Protein AF-X0WQE2-F1 (afdb_monomer_lite)

Structure (mmCIF, N/CA/C/O backbone):
data_AF-X0WQE2-F1
#
_entry.id   AF-X0WQE2-F1
#
loop_
_atom_site.group_PDB
_atom_site.id
_atom_site.type_symbol
_atom_site.label_atom_id
_atom_site.label_alt_id
_atom_site.label_comp_id
_atom_site.label_asym_id
_atom_site.label_entity_id
_atom_site.label_seq_id
_atom_site.pdbx_PDB_ins_code
_atom_site.Cartn_x
_atom_site.Cartn_y
_atom_site.Cartn_z
_atom_site.occupancy
_atom_site.B_iso_or_equiv
_atom_site.auth_seq_id
_atom_site.auth_comp_id
_atom_site.auth_asym_id
_atom_site.auth_atom_id
_atom_site.pdbx_PDB_model_num
ATOM 1 N N . LEU A 1 1 ? -7.653 7.668 -6.949 1.00 71.44 1 LEU A N 1
ATOM 2 C CA . LEU A 1 1 ? -8.038 8.058 -5.563 1.00 71.44 1 LEU A CA 1
ATOM 3 C C . LEU A 1 1 ? -9.461 7.613 -5.269 1.00 71.44 1 LEU A C 1
ATOM 5 O O . LEU A 1 1 ? -9.682 7.044 -4.210 1.00 71.44 1 LEU A O 1
ATOM 9 N N . GLU A 1 2 ? -10.382 7.844 -6.204 1.00 85.44 2 GLU A N 1
ATOM 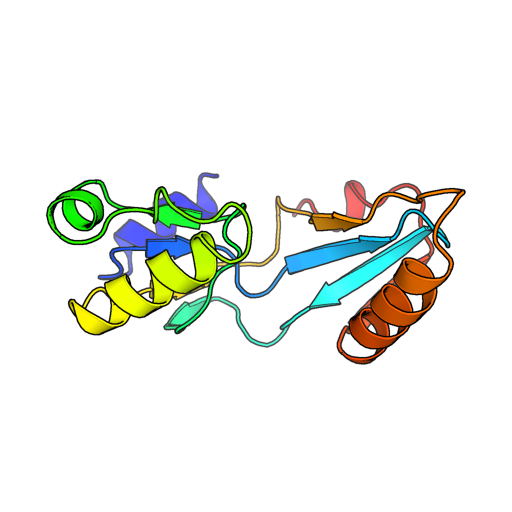10 C CA . GLU A 1 2 ? -11.771 7.378 -6.143 1.00 85.44 2 GLU A CA 1
ATOM 11 C C . GLU A 1 2 ? -11.877 5.882 -5.808 1.00 85.44 2 GLU A C 1
ATOM 13 O O . GLU A 1 2 ? -12.539 5.537 -4.839 1.00 85.44 2 GLU A O 1
ATOM 18 N N . ASP A 1 3 ? -11.086 5.022 -6.460 1.00 83.12 3 ASP A N 1
ATOM 19 C CA . ASP A 1 3 ? -11.065 3.569 -6.198 1.00 83.12 3 ASP A CA 1
ATOM 20 C C . ASP A 1 3 ? -10.821 3.212 -4.718 1.00 83.12 3 ASP A C 1
ATOM 22 O O . ASP A 1 3 ? -11.515 2.383 -4.130 1.00 83.12 3 ASP A O 1
ATOM 26 N N . LEU A 1 4 ? -9.855 3.884 -4.077 1.00 87.31 4 LEU A N 1
ATOM 27 C CA . LEU A 1 4 ? -9.536 3.670 -2.660 1.00 87.31 4 LEU A CA 1
ATOM 28 C C . LEU A 1 4 ? -10.621 4.227 -1.731 1.00 87.31 4 LEU A C 1
ATOM 30 O O . LEU A 1 4 ? -10.822 3.696 -0.642 1.00 87.31 4 LEU A O 1
ATOM 34 N N . MET A 1 5 ? -11.305 5.299 -2.133 1.00 91.56 5 MET A N 1
ATOM 35 C CA . MET A 1 5 ? -12.399 5.871 -1.349 1.00 91.56 5 MET A CA 1
ATOM 36 C C . MET A 1 5 ? -13.654 5.000 -1.427 1.00 91.56 5 MET A C 1
ATOM 38 O O . MET A 1 5 ? -14.265 4.737 -0.392 1.00 91.56 5 MET A O 1
ATOM 42 N N . ASN A 1 6 ? -13.970 4.477 -2.614 1.00 92.25 6 ASN A N 1
ATOM 43 C CA . ASN A 1 6 ? -15.109 3.589 -2.848 1.00 92.25 6 ASN A CA 1
ATOM 44 C C . ASN A 1 6 ? -15.005 2.303 -2.017 1.00 92.25 6 ASN A C 1
ATOM 46 O O . ASN A 1 6 ? -16.013 1.766 -1.568 1.00 92.25 6 ASN A O 1
ATOM 50 N N . ALA A 1 7 ? -13.787 1.845 -1.707 1.00 93.38 7 ALA A N 1
ATOM 51 C CA . ALA A 1 7 ? -13.577 0.712 -0.809 1.00 93.38 7 ALA A CA 1
ATOM 52 C C . ALA A 1 7 ? -14.181 0.885 0.587 1.00 93.38 7 ALA A C 1
ATOM 54 O O . ALA A 1 7 ? -14.516 -0.105 1.237 1.00 93.38 7 ALA A O 1
ATOM 55 N N . PHE A 1 8 ? -14.364 2.116 1.064 1.00 95.00 8 PHE A N 1
ATOM 56 C CA . PHE A 1 8 ? -15.047 2.350 2.333 1.00 95.00 8 PHE A CA 1
ATOM 57 C C . PHE A 1 8 ? -16.568 2.197 2.256 1.00 95.00 8 PHE A C 1
ATOM 59 O O . PHE A 1 8 ? -17.194 2.112 3.312 1.00 95.00 8 PHE A O 1
ATOM 66 N N . GLU A 1 9 ? -17.156 2.173 1.059 1.00 94.56 9 GLU A N 1
ATOM 67 C CA . GLU A 1 9 ? -18.600 2.012 0.866 1.00 94.56 9 GLU A CA 1
ATOM 68 C C . GLU A 1 9 ? -19.028 0.546 0.966 1.00 94.56 9 GLU A C 1
ATOM 70 O O . GLU A 1 9 ? -20.108 0.250 1.472 1.00 94.56 9 GLU A O 1
ATOM 75 N N . TYR A 1 10 ? -18.165 -0.377 0.533 1.00 93.62 10 TYR A N 1
ATOM 76 C CA . TYR A 1 10 ? -18.456 -1.814 0.517 1.00 93.62 10 TYR A CA 1
ATOM 77 C C . TYR A 1 10 ? -17.649 -2.632 1.539 1.00 93.62 10 TYR A C 1
ATOM 79 O O . TYR A 1 10 ? -17.818 -3.849 1.615 1.00 93.62 10 TYR A O 1
ATOM 87 N N . THR A 1 11 ? -16.792 -1.997 2.350 1.00 95.94 11 THR A N 1
ATOM 88 C CA . THR A 1 11 ? -16.057 -2.661 3.441 1.00 95.94 11 THR A CA 1
ATOM 89 C C . THR A 1 11 ? -16.240 -1.945 4.774 1.00 95.94 11 THR A C 1
ATOM 91 O O . THR A 1 11 ? -16.431 -0.731 4.854 1.00 95.94 11 THR A O 1
ATOM 94 N N . ASP A 1 12 ? -16.094 -2.691 5.865 1.00 95.62 12 ASP A N 1
ATOM 95 C CA . ASP A 1 12 ? -16.042 -2.138 7.221 1.00 95.62 12 ASP A CA 1
ATOM 96 C C . ASP A 1 12 ? -14.619 -1.730 7.655 1.00 95.62 12 ASP A C 1
ATOM 98 O O . ASP A 1 12 ? -14.382 -1.417 8.828 1.00 95.62 12 ASP A O 1
ATOM 102 N N . ALA A 1 13 ? -13.667 -1.686 6.715 1.00 97.31 13 ALA A N 1
ATOM 103 C CA . ALA A 1 13 ? -12.285 -1.333 6.993 1.00 97.31 13 ALA A CA 1
ATOM 104 C C . ALA A 1 13 ? -12.156 0.108 7.511 1.00 97.31 13 ALA A C 1
ATOM 106 O O . ALA A 1 13 ? -12.888 1.034 7.130 1.00 97.31 13 ALA A O 1
ATOM 107 N N . ALA A 1 14 ? -11.208 0.306 8.423 1.00 97.38 14 ALA A N 1
ATOM 108 C CA . ALA A 1 14 ? -10.831 1.629 8.908 1.00 97.38 14 ALA A CA 1
ATOM 109 C C . ALA A 1 14 ? -9.606 2.188 8.175 1.00 97.38 14 ALA A C 1
ATOM 111 O O . ALA A 1 14 ? -9.380 3.397 8.202 1.00 97.38 14 ALA A O 1
ATOM 112 N N . ILE A 1 15 ? -8.861 1.312 7.503 1.00 97.75 15 ILE A N 1
ATOM 113 C CA . ILE A 1 15 ? -7.687 1.623 6.696 1.00 97.75 15 ILE A CA 1
ATOM 114 C C . ILE A 1 15 ? -7.880 0.927 5.350 1.00 97.75 15 ILE A C 1
ATOM 116 O O . ILE A 1 15 ? -8.116 -0.276 5.303 1.00 97.75 15 ILE A O 1
ATOM 120 N N . VAL A 1 16 ? -7.786 1.669 4.256 1.00 97.38 16 VAL A N 1
ATOM 121 C CA . VAL A 1 16 ? -7.788 1.103 2.902 1.00 97.38 16 VAL A CA 1
ATOM 122 C C . VAL A 1 16 ? -6.492 1.520 2.241 1.00 97.38 16 VAL A C 1
ATOM 124 O O . VAL A 1 16 ? -6.096 2.675 2.340 1.00 97.38 16 VAL A O 1
ATOM 127 N N . GLY A 1 17 ? -5.829 0.615 1.540 1.00 96.06 17 GLY A N 1
ATOM 128 C CA . GLY A 1 17 ? -4.646 0.973 0.774 1.00 96.06 17 GLY A CA 1
ATOM 129 C C . GLY A 1 17 ? -4.348 -0.012 -0.334 1.00 96.06 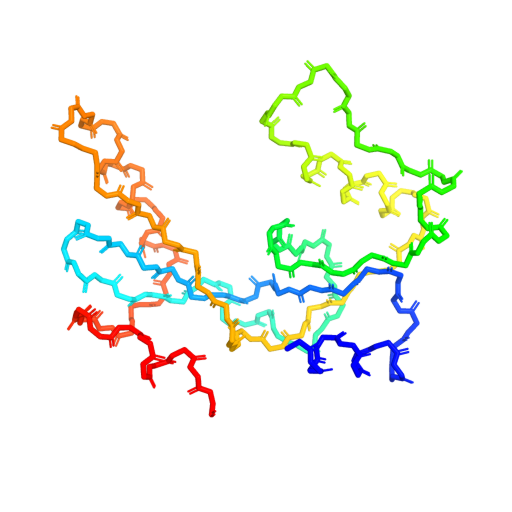17 GLY A C 1
AT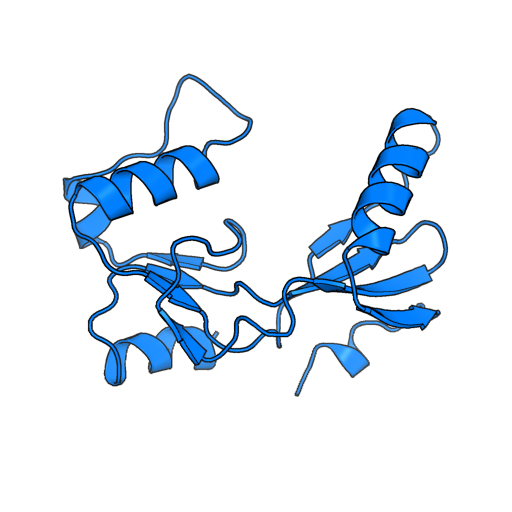OM 130 O O . GLY A 1 17 ? -5.164 -0.868 -0.667 1.00 96.06 17 GLY A O 1
ATOM 131 N N . LYS A 1 18 ? -3.156 0.116 -0.904 1.00 94.81 18 LYS A N 1
ATOM 132 C CA . LYS A 1 18 ? -2.655 -0.795 -1.934 1.00 94.81 18 LYS A CA 1
ATOM 133 C C . LYS A 1 18 ? -1.670 -1.769 -1.300 1.00 94.81 18 LYS A C 1
ATOM 135 O O . LYS A 1 18 ? -0.690 -1.342 -0.689 1.00 94.81 18 LYS A O 1
ATOM 140 N N . CYS A 1 19 ? -1.953 -3.069 -1.389 1.00 94.56 19 CYS A N 1
ATOM 141 C CA . CYS A 1 19 ? -1.017 -4.121 -0.980 1.00 94.56 19 CYS A CA 1
ATOM 142 C C . CYS A 1 19 ? -0.231 -4.596 -2.202 1.00 94.56 19 CYS A C 1
ATOM 144 O O . CYS A 1 19 ? 0.994 -4.445 -2.238 1.00 94.56 19 CYS A O 1
ATOM 146 N N . ALA A 1 20 ? -0.942 -5.042 -3.240 1.00 94.31 20 ALA A N 1
ATOM 147 C CA . ALA A 1 20 ? -0.390 -5.135 -4.581 1.00 94.31 20 ALA A CA 1
ATOM 148 C C . ALA A 1 20 ? -0.011 -3.740 -5.100 1.00 94.31 20 ALA A C 1
ATOM 150 O O . ALA A 1 20 ? -0.776 -2.787 -4.954 1.00 94.31 20 ALA A O 1
ATOM 151 N N . HIS A 1 21 ? 1.177 -3.592 -5.682 1.00 94.19 21 HIS A N 1
ATOM 152 C CA . HIS A 1 21 ? 1.627 -2.306 -6.223 1.00 94.19 21 HIS A CA 1
ATOM 153 C C . HIS A 1 21 ? 2.722 -2.475 -7.270 1.00 94.19 21 HIS A C 1
ATOM 155 O O . HIS A 1 21 ? 3.492 -3.442 -7.245 1.00 94.19 21 HIS A O 1
ATOM 161 N N . TYR A 1 22 ? 2.818 -1.482 -8.150 1.00 94.12 22 TYR A N 1
ATOM 162 C CA . TYR A 1 22 ? 3.924 -1.361 -9.085 1.00 94.12 22 TYR A CA 1
ATOM 163 C C . TYR A 1 22 ? 5.187 -0.842 -8.392 1.00 94.12 22 TYR A C 1
ATOM 165 O O . TYR A 1 22 ? 5.151 0.076 -7.567 1.00 94.12 22 TYR A O 1
ATOM 173 N N . LEU A 1 23 ? 6.320 -1.424 -8.766 1.00 92.88 23 LEU A N 1
ATOM 174 C CA . LEU A 1 23 ? 7.664 -0.980 -8.432 1.00 92.88 23 LEU A CA 1
ATOM 175 C C . LEU A 1 23 ? 8.372 -0.609 -9.727 1.00 92.88 23 LEU A C 1
ATOM 177 O O . LEU A 1 23 ? 8.451 -1.431 -10.639 1.00 92.88 23 LEU A O 1
ATOM 181 N N . TYR A 1 24 ? 8.898 0.610 -9.786 1.00 92.94 24 TYR A N 1
ATOM 182 C CA . TYR A 1 24 ? 9.724 1.052 -10.899 1.00 92.94 24 TYR A CA 1
ATOM 183 C C . TYR A 1 24 ? 11.167 1.218 -10.439 1.00 92.94 24 TYR A C 1
ATOM 185 O O . TYR A 1 24 ? 11.437 2.016 -9.543 1.00 92.94 24 TYR A O 1
ATOM 193 N N . PHE A 1 25 ? 12.083 0.465 -11.037 1.00 90.06 25 PHE A N 1
ATOM 194 C CA . PHE A 1 25 ? 13.514 0.562 -10.785 1.00 90.06 25 PHE A CA 1
ATOM 195 C C . PHE A 1 25 ? 14.147 1.406 -11.886 1.00 90.06 25 PHE A C 1
ATOM 197 O O . PHE A 1 25 ? 14.283 0.946 -13.018 1.00 90.06 25 PHE A O 1
ATOM 204 N N . GLU A 1 26 ? 14.556 2.634 -11.553 1.00 87.62 26 GLU A N 1
ATOM 205 C CA . GLU A 1 26 ? 15.250 3.514 -12.507 1.00 87.62 26 GLU A CA 1
ATOM 206 C C . GLU A 1 26 ? 16.565 2.890 -12.985 1.00 87.62 26 GLU A C 1
ATOM 208 O O . GLU A 1 26 ? 16.959 3.034 -14.138 1.00 87.62 26 GLU A O 1
ATOM 213 N N . ASN A 1 27 ? 17.248 2.159 -12.100 1.00 82.75 27 ASN A N 1
ATOM 214 C CA . ASN A 1 27 ? 18.407 1.375 -12.489 1.00 82.75 27 ASN A CA 1
ATOM 215 C C . ASN A 1 27 ? 17.950 0.139 -13.283 1.00 82.75 27 ASN A C 1
ATOM 217 O O . ASN A 1 27 ? 17.557 -0.868 -12.698 1.00 82.75 27 ASN A O 1
ATOM 221 N N . GLY A 1 28 ? 18.019 0.230 -14.612 1.00 83.25 28 GLY A N 1
ATOM 222 C CA . GLY A 1 28 ? 17.640 -0.844 -15.537 1.00 83.25 28 GLY A CA 1
ATOM 223 C C . GLY A 1 28 ? 16.259 -0.683 -16.177 1.00 83.25 28 GLY A C 1
ATOM 224 O O . GLY A 1 28 ? 15.843 -1.587 -16.907 1.00 83.25 28 GLY A O 1
ATOM 225 N N . ASP A 1 29 ? 15.580 0.442 -15.917 1.00 90.75 29 ASP A N 1
ATOM 226 C CA . ASP A 1 29 ? 14.260 0.786 -16.458 1.00 90.75 29 ASP A CA 1
ATOM 227 C C . ASP A 1 29 ? 13.243 -0.359 -16.285 1.00 90.75 29 ASP A C 1
ATOM 229 O O . ASP A 1 29 ? 12.555 -0.742 -17.226 1.00 90.75 29 ASP A O 1
ATOM 233 N N . ILE A 1 30 ? 13.185 -0.972 -15.095 1.00 92.06 30 ILE A N 1
ATOM 234 C CA . ILE A 1 30 ? 12.382 -2.184 -14.852 1.00 92.06 30 ILE A CA 1
ATOM 235 C C . ILE A 1 30 ? 11.078 -1.826 -14.152 1.00 92.06 30 ILE A C 1
ATOM 237 O O . ILE A 1 30 ? 11.088 -1.285 -13.045 1.00 92.06 30 ILE A O 1
ATOM 241 N N . LEU A 1 31 ? 9.955 -2.216 -14.749 1.00 93.88 31 LEU A N 1
ATOM 242 C CA . LEU A 1 31 ? 8.654 -2.217 -14.096 1.00 93.88 31 LEU A CA 1
ATOM 243 C C . LEU A 1 31 ? 8.330 -3.624 -13.587 1.00 93.88 31 LEU A C 1
ATOM 245 O O . LEU A 1 31 ? 8.379 -4.602 -14.336 1.00 93.88 31 LEU A O 1
ATOM 249 N N . ALA A 1 32 ? 7.958 -3.727 -12.316 1.00 94.38 32 ALA A N 1
ATOM 250 C CA . ALA A 1 32 ? 7.565 -4.976 -11.679 1.00 94.38 32 ALA A CA 1
ATOM 251 C C . ALA A 1 32 ? 6.319 -4.789 -10.802 1.00 94.38 32 ALA A C 1
ATOM 253 O O . ALA A 1 32 ? 6.001 -3.676 -10.387 1.00 94.38 32 ALA A O 1
ATOM 254 N N . VAL A 1 33 ? 5.625 -5.881 -10.491 1.00 94.38 33 VAL A N 1
ATOM 255 C CA . VAL A 1 33 ? 4.504 -5.919 -9.544 1.00 94.38 33 VAL A CA 1
ATOM 256 C C . VAL A 1 33 ? 4.901 -6.745 -8.334 1.00 94.38 33 VAL A C 1
ATOM 258 O O . VAL A 1 33 ? 5.421 -7.855 -8.462 1.00 94.38 33 VAL A O 1
ATOM 261 N N . LYS A 1 34 ? 4.626 -6.209 -7.148 1.00 92.88 34 LYS A N 1
ATOM 262 C CA . LYS A 1 34 ? 4.791 -6.918 -5.880 1.00 92.88 34 LYS A CA 1
ATOM 263 C C . LYS A 1 34 ? 3.432 -7.302 -5.307 1.00 92.88 34 LYS A C 1
ATOM 265 O O . LYS A 1 34 ? 2.503 -6.508 -5.415 1.00 92.88 34 LYS A O 1
ATOM 270 N N . PHE A 1 35 ? 3.360 -8.469 -4.655 1.00 92.38 35 PHE A N 1
ATOM 271 C CA . PHE A 1 35 ? 2.150 -8.993 -3.998 1.00 92.38 35 PHE A CA 1
ATOM 272 C C . PHE A 1 35 ? 0.933 -9.002 -4.926 1.00 92.38 35 PHE A C 1
ATOM 274 O O . PHE A 1 35 ? -0.140 -8.535 -4.560 1.00 92.38 35 PHE A O 1
ATOM 281 N N . GLU A 1 36 ? 1.122 -9.459 -6.163 1.00 90.25 36 GLU A N 1
ATOM 282 C CA . GLU A 1 36 ? 0.105 -9.357 -7.211 1.00 90.25 36 GLU A CA 1
ATOM 283 C C . GL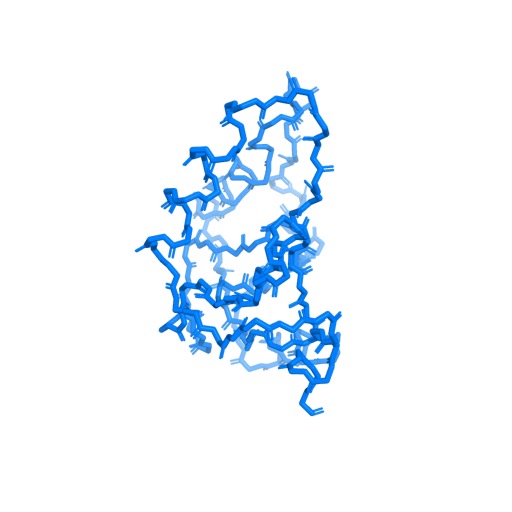U A 1 36 ? -1.200 -10.101 -6.917 1.00 90.25 36 GLU A C 1
ATOM 285 O O . GLU A 1 36 ? -2.223 -9.770 -7.506 1.00 90.25 36 GLU A O 1
ATOM 290 N N . ASP A 1 37 ? -1.135 -11.062 -6.002 1.00 91.38 37 ASP A N 1
ATOM 291 C CA . ASP A 1 37 ? -2.200 -11.900 -5.465 1.00 91.38 37 ASP A CA 1
ATOM 292 C C . ASP A 1 37 ? -2.971 -11.245 -4.301 1.00 91.38 37 ASP A C 1
ATOM 294 O O . ASP A 1 37 ? -3.950 -11.807 -3.814 1.00 91.38 37 ASP A O 1
ATOM 298 N N . ARG A 1 38 ? -2.549 -10.059 -3.839 1.00 92.81 38 ARG A N 1
ATOM 299 C CA . ARG A 1 38 ? -3.144 -9.340 -2.699 1.00 92.81 38 ARG A CA 1
ATOM 300 C C . ARG A 1 38 ? -3.902 -8.090 -3.138 1.00 92.81 38 ARG A C 1
ATOM 302 O O . ARG A 1 38 ? -3.549 -6.965 -2.774 1.00 92.81 38 ARG A O 1
ATOM 309 N N . GLU A 1 39 ? -4.954 -8.312 -3.915 1.00 93.81 39 GLU A N 1
ATOM 310 C CA . GLU A 1 39 ? -5.922 -7.299 -4.344 1.00 93.81 39 GLU A CA 1
ATOM 311 C C . GLU A 1 39 ? -7.327 -7.683 -3.881 1.00 93.81 39 GLU A C 1
ATOM 313 O O . GLU A 1 39 ? -7.654 -8.864 -3.771 1.00 93.81 39 GLU A O 1
ATOM 318 N N . HIS A 1 40 ? -8.162 -6.677 -3.628 1.00 94.88 40 HIS A N 1
ATOM 319 C CA . HIS A 1 40 ? -9.561 -6.834 -3.223 1.00 94.88 40 HIS A CA 1
ATOM 320 C C . HIS A 1 40 ? -9.763 -7.806 -2.046 1.00 94.88 40 HIS A C 1
ATOM 322 O O . HIS A 1 40 ? -10.662 -8.649 -2.053 1.00 94.88 40 HIS A O 1
ATOM 328 N N . CYS A 1 41 ? -8.918 -7.694 -1.021 1.00 96.00 41 CYS A N 1
ATOM 329 C CA . CYS A 1 41 ? -8.955 -8.579 0.136 1.00 96.00 41 CYS A CA 1
ATOM 330 C C . CYS A 1 41 ? -8.669 -7.841 1.446 1.00 96.00 41 CYS A C 1
ATOM 332 O O . CYS A 1 41 ? -7.998 -6.807 1.485 1.00 96.00 41 CYS A O 1
ATOM 334 N N . TYR A 1 42 ? -9.173 -8.393 2.551 1.00 96.94 42 TYR A N 1
ATOM 335 C CA . TYR A 1 42 ? -8.723 -7.975 3.874 1.00 96.94 42 TYR A CA 1
ATOM 336 C C . TYR A 1 42 ? -7.269 -8.397 4.072 1.00 96.94 42 TYR A C 1
ATOM 338 O O . TYR A 1 42 ? -6.874 -9.505 3.712 1.00 96.94 42 TYR A O 1
ATOM 346 N N . THR A 1 43 ? -6.479 -7.499 4.647 1.00 95.75 43 THR A N 1
ATOM 347 C CA . THR A 1 43 ? -5.028 -7.653 4.762 1.00 95.75 43 THR A CA 1
ATOM 348 C C . THR A 1 43 ? -4.546 -7.147 6.117 1.00 95.75 43 THR A C 1
ATOM 350 O O . THR A 1 43 ? -5.236 -6.390 6.798 1.00 95.75 43 THR A O 1
ATOM 353 N N . ASP A 1 44 ? -3.347 -7.561 6.496 1.00 94.88 44 ASP A N 1
ATOM 354 C CA . ASP A 1 44 ? -2.577 -7.022 7.616 1.00 94.88 44 ASP A CA 1
ATOM 355 C C . ASP A 1 44 ? -1.599 -5.918 7.178 1.00 94.88 44 ASP A C 1
ATOM 357 O O . ASP A 1 44 ? -1.003 -5.231 8.004 1.00 94.88 44 ASP A O 1
ATOM 361 N N . PHE A 1 45 ? -1.435 -5.729 5.867 1.00 94.38 45 PHE A N 1
ATOM 362 C CA . PHE A 1 45 ? -0.444 -4.825 5.309 1.00 94.38 45 PHE A CA 1
ATOM 363 C C . PHE A 1 45 ? -0.956 -4.077 4.079 1.00 94.38 45 PHE A C 1
ATOM 365 O O . PHE A 1 45 ? -1.469 -4.675 3.129 1.00 94.38 45 PHE A O 1
ATOM 372 N N . VAL A 1 46 ? -0.705 -2.769 4.065 1.00 95.00 46 VAL A N 1
ATOM 373 C CA . VAL A 1 46 ? -0.820 -1.881 2.904 1.00 95.00 46 VAL A CA 1
ATOM 374 C C . VAL A 1 46 ? 0.426 -1.002 2.820 1.00 95.00 46 VAL A C 1
ATOM 376 O O . VAL A 1 46 ? 1.108 -0.763 3.817 1.00 95.00 46 VAL A O 1
ATOM 379 N N . VAL A 1 47 ? 0.756 -0.515 1.627 1.00 92.38 47 VAL A N 1
ATOM 380 C CA . VAL A 1 47 ? 1.899 0.383 1.442 1.00 92.38 47 VAL A CA 1
ATOM 381 C C . VAL A 1 47 ? 1.600 1.734 2.091 1.00 92.38 47 VAL A C 1
ATOM 383 O O . VAL A 1 47 ? 0.598 2.372 1.774 1.00 92.38 47 VAL A O 1
ATOM 386 N N . GLY A 1 48 ? 2.497 2.198 2.967 1.00 88.94 48 GLY A N 1
ATOM 387 C CA . GLY A 1 48 ? 2.275 3.413 3.757 1.00 88.94 48 GLY A CA 1
ATOM 388 C C . GLY A 1 48 ? 2.091 4.696 2.936 1.00 88.94 48 GLY A C 1
ATOM 389 O O . GLY A 1 48 ? 1.313 5.566 3.309 1.00 88.94 48 GLY A O 1
ATOM 390 N N . SER A 1 49 ? 2.715 4.793 1.760 1.00 89.88 49 SER A N 1
ATOM 391 C CA . SER A 1 49 ? 2.511 5.916 0.829 1.00 89.88 49 SER A CA 1
ATOM 392 C C . SER A 1 49 ? 1.300 5.756 -0.102 1.00 89.88 49 SER A C 1
ATOM 394 O O . SER A 1 49 ? 1.071 6.615 -0.949 1.00 89.88 49 SER A O 1
ATOM 396 N N . ALA A 1 50 ? 0.522 4.680 0.049 1.00 92.94 50 ALA A N 1
ATOM 397 C CA . ALA A 1 50 ? -0.663 4.374 -0.750 1.00 92.94 50 ALA A CA 1
ATOM 398 C C . ALA A 1 50 ? -1.826 3.885 0.127 1.00 92.94 50 ALA A C 1
ATOM 400 O O . ALA A 1 50 ? -2.488 2.899 -0.205 1.00 92.94 50 ALA A O 1
ATOM 401 N N . MET A 1 51 ? -2.063 4.555 1.258 1.00 95.00 51 MET A N 1
ATOM 402 C CA . MET A 1 51 ? -3.168 4.247 2.165 1.00 95.00 51 MET A CA 1
ATOM 403 C C . MET A 1 51 ? -3.997 5.481 2.521 1.00 95.00 51 MET A C 1
ATOM 405 O O . MET A 1 51 ? -3.500 6.604 2.579 1.00 95.00 51 MET A O 1
ATOM 409 N N . ILE A 1 52 ? -5.269 5.238 2.803 1.00 95.62 52 ILE A N 1
ATOM 410 C CA . ILE A 1 52 ? -6.238 6.175 3.348 1.00 95.62 52 ILE A CA 1
ATOM 411 C C . ILE A 1 52 ? -6.689 5.620 4.693 1.00 95.62 52 ILE A C 1
ATOM 413 O O . ILE A 1 52 ? -7.049 4.449 4.826 1.00 95.62 52 ILE A O 1
ATOM 417 N N . VAL A 1 53 ? -6.675 6.479 5.704 1.00 96.69 53 VAL A N 1
ATOM 418 C CA . VAL A 1 53 ? -6.973 6.113 7.085 1.00 96.69 53 VAL A CA 1
ATOM 419 C C . VAL A 1 53 ? -8.165 6.932 7.558 1.00 96.69 53 VAL A C 1
ATOM 421 O O . VAL A 1 53 ? -8.149 8.162 7.486 1.00 96.69 53 VAL A O 1
ATOM 424 N N . LYS A 1 54 ? -9.206 6.272 8.079 1.00 96.56 54 LYS A N 1
ATOM 425 C CA . LYS A 1 54 ? -10.323 6.977 8.719 1.00 96.56 54 LYS A CA 1
ATOM 426 C C . LYS A 1 54 ? -9.805 7.748 9.930 1.00 96.56 54 LYS A C 1
ATOM 428 O O . LYS A 1 54 ? -9.109 7.188 10.772 1.00 96.56 54 LYS A O 1
ATOM 433 N N . ARG A 1 55 ? -10.242 9.003 10.084 1.00 95.88 55 ARG A N 1
ATOM 434 C CA . ARG A 1 55 ? -9.812 9.885 11.184 1.00 95.88 55 ARG A CA 1
ATOM 435 C C . ARG A 1 55 ? -9.896 9.227 12.569 1.00 95.88 55 ARG A C 1
ATOM 437 O O . ARG A 1 55 ? -8.969 9.382 13.352 1.00 95.88 55 ARG A O 1
ATOM 444 N N . LYS A 1 56 ? -10.951 8.441 12.826 1.00 95.75 56 LYS A N 1
ATOM 445 C CA . LYS A 1 56 ? -11.180 7.721 14.095 1.00 95.75 56 LYS A CA 1
ATOM 446 C C . LYS A 1 56 ? -10.034 6.795 14.526 1.00 95.75 56 LYS A C 1
ATOM 448 O O . LYS A 1 56 ? -9.920 6.476 15.703 1.00 95.75 56 LYS A O 1
ATOM 453 N N . VAL A 1 57 ? -9.204 6.331 13.587 1.00 97.25 57 VAL A N 1
ATOM 454 C CA . VAL A 1 57 ? -8.037 5.492 13.901 1.00 97.25 57 VAL A CA 1
ATOM 455 C C . VAL A 1 57 ? -7.013 6.298 14.698 1.00 97.25 57 VAL A C 1
ATOM 457 O O . VAL A 1 57 ? -6.441 5.786 15.657 1.00 97.25 57 VAL A O 1
ATOM 460 N N . PHE A 1 58 ? -6.848 7.585 14.377 1.00 96.81 58 PHE A N 1
ATOM 461 C CA . PHE A 1 58 ? -5.882 8.466 15.037 1.00 96.81 58 PHE A CA 1
ATOM 462 C C . PHE A 1 58 ? -6.246 8.834 16.479 1.00 96.81 58 PHE A C 1
ATOM 464 O O . PHE A 1 58 ? -5.382 9.283 17.235 1.00 96.81 58 PHE A O 1
ATOM 471 N N . ASP A 1 59 ? -7.494 8.594 16.887 1.00 96.06 59 ASP A N 1
ATOM 472 C CA . ASP A 1 59 ? -7.927 8.745 18.279 1.00 96.06 59 ASP A CA 1
ATOM 473 C C . ASP A 1 59 ? -7.369 7.622 19.176 1.00 96.06 59 ASP A C 1
ATOM 475 O O . ASP A 1 59 ? -7.356 7.752 20.401 1.00 96.06 59 ASP A O 1
ATOM 479 N N . LYS A 1 60 ? -6.900 6.519 18.572 1.00 96.62 60 LYS A N 1
ATOM 480 C CA . LYS A 1 60 ? -6.370 5.330 19.258 1.00 96.62 60 LYS A CA 1
ATOM 481 C C . LYS A 1 60 ? -4.906 5.056 18.935 1.00 96.62 60 LYS A C 1
ATOM 483 O O . LYS A 1 60 ? -4.135 4.731 19.831 1.00 96.62 60 LYS A O 1
ATOM 488 N N . VAL A 1 61 ? -4.507 5.226 17.676 1.00 96.62 61 VAL A N 1
ATOM 489 C CA . VAL A 1 61 ? -3.167 4.889 17.188 1.00 96.62 61 VAL A CA 1
ATOM 490 C C . VAL A 1 61 ? -2.502 6.118 16.594 1.00 96.62 61 VAL A C 1
ATOM 492 O O . VAL A 1 61 ? -3.078 6.817 15.767 1.00 96.62 61 VAL A O 1
ATOM 495 N N . LYS A 1 62 ? -1.258 6.382 16.989 1.00 94.06 62 LYS A N 1
ATOM 496 C CA . LYS A 1 62 ? -0.458 7.493 16.465 1.00 94.06 62 LYS A CA 1
ATOM 497 C C . LYS A 1 62 ? 0.807 6.969 15.809 1.00 94.06 62 LYS A C 1
ATOM 499 O O . LYS A 1 62 ? 1.334 5.927 16.200 1.00 94.06 62 LYS A O 1
ATOM 504 N N . PHE A 1 63 ? 1.303 7.719 14.830 1.00 91.94 63 PHE A N 1
ATOM 505 C CA . PHE A 1 63 ? 2.636 7.476 14.301 1.00 91.94 63 PHE A CA 1
ATOM 506 C C . PHE A 1 63 ? 3.688 7.701 15.395 1.00 91.94 63 PHE A C 1
ATOM 508 O O . PHE A 1 63 ? 3.533 8.605 16.223 1.00 91.94 63 PHE A O 1
ATOM 515 N N . PRO A 1 64 ? 4.749 6.885 15.413 1.00 89.94 64 PRO A N 1
ATOM 516 C CA . PRO A 1 64 ? 5.817 7.029 16.384 1.00 89.94 64 PRO A CA 1
ATOM 517 C C . PRO A 1 64 ? 6.627 8.298 16.087 1.00 89.94 64 PRO A C 1
ATOM 519 O O . PRO A 1 64 ? 6.951 8.583 14.937 1.00 89.94 64 PRO A O 1
ATOM 522 N N . THR A 1 65 ? 6.958 9.065 17.125 1.00 89.56 65 THR A N 1
ATOM 523 C CA . THR A 1 65 ? 7.735 10.314 17.005 1.00 89.56 65 THR A CA 1
ATOM 524 C C . THR A 1 65 ? 9.241 10.098 17.144 1.00 89.56 65 THR A C 1
ATOM 526 O O . THR A 1 65 ? 10.020 11.002 16.868 1.00 89.56 65 THR A O 1
ATOM 529 N N . ASP A 1 66 ? 9.654 8.916 17.600 1.00 88.12 66 ASP A N 1
ATOM 530 C CA . ASP A 1 66 ? 11.036 8.552 17.927 1.00 88.12 66 ASP A CA 1
ATOM 531 C C . ASP A 1 66 ? 11.780 7.858 16.774 1.00 88.12 66 ASP A C 1
ATOM 533 O O . ASP A 1 66 ? 12.965 7.551 16.898 1.00 88.12 66 ASP A O 1
ATOM 537 N N . ARG A 1 67 ? 11.103 7.593 15.649 1.00 81.81 67 ARG A N 1
ATOM 538 C CA . ARG A 1 67 ? 11.669 6.850 14.518 1.00 81.81 67 ARG A CA 1
ATOM 539 C C . ARG A 1 67 ? 11.213 7.407 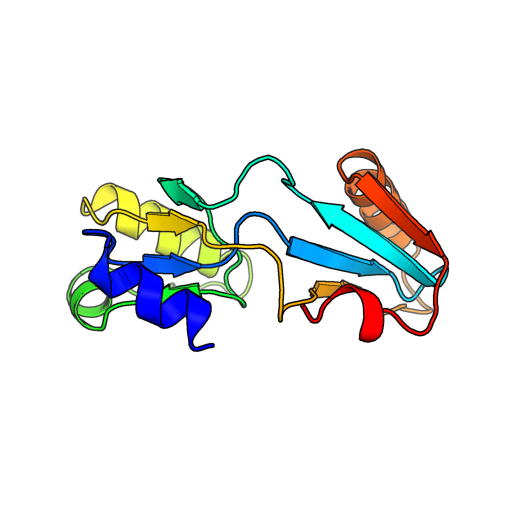13.178 1.00 81.81 67 ARG A C 1
ATOM 541 O O . ARG A 1 67 ? 10.041 7.698 12.968 1.00 81.81 67 ARG A O 1
ATOM 548 N N . THR A 1 68 ? 12.151 7.474 12.243 1.00 74.12 68 THR A N 1
ATOM 549 C CA . THR A 1 68 ? 11.905 7.887 10.854 1.00 74.12 68 THR A CA 1
ATOM 550 C C . THR A 1 68 ? 11.721 6.697 9.910 1.00 74.12 68 THR A C 1
ATOM 552 O O . THR A 1 68 ? 11.183 6.852 8.818 1.00 74.12 68 THR A O 1
ATOM 555 N N . VAL A 1 69 ? 12.136 5.494 10.325 1.00 80.56 69 VAL A N 1
ATOM 556 C CA . VAL A 1 69 ? 12.060 4.259 9.532 1.00 80.56 69 VAL A CA 1
ATOM 557 C C . VAL A 1 69 ? 11.087 3.284 10.189 1.00 80.56 69 VAL A C 1
ATOM 559 O O . VAL A 1 69 ? 11.114 3.091 11.403 1.00 80.56 69 VAL A O 1
ATOM 562 N N . GLY A 1 70 ? 10.221 2.662 9.385 1.00 83.06 70 GLY A N 1
ATOM 563 C CA . GLY A 1 70 ? 9.247 1.676 9.870 1.00 83.06 70 GLY A CA 1
ATOM 564 C C . GLY A 1 70 ? 8.072 2.276 10.651 1.00 83.06 70 GLY A C 1
ATOM 565 O O . GLY A 1 70 ? 7.345 1.533 11.306 1.00 83.06 70 GLY A O 1
ATOM 566 N N . GLY A 1 71 ? 7.877 3.599 10.586 1.00 88.75 71 GLY A N 1
ATOM 567 C CA . GLY A 1 71 ? 6.739 4.275 11.213 1.00 88.75 71 GLY A CA 1
ATOM 568 C C . GLY A 1 71 ? 5.395 3.754 10.702 1.00 88.75 71 GLY A C 1
ATOM 569 O O . GLY A 1 71 ? 4.504 3.494 11.506 1.00 88.75 71 GLY A O 1
ATOM 570 N N . ASP A 1 72 ? 5.290 3.503 9.395 1.00 90.81 72 ASP A N 1
ATOM 571 C CA . ASP A 1 72 ? 4.087 2.939 8.772 1.00 90.81 72 ASP A CA 1
ATOM 572 C C . ASP A 1 72 ? 3.792 1.530 9.286 1.00 90.81 72 ASP A C 1
ATOM 574 O O . ASP A 1 72 ? 2.679 1.254 9.713 1.00 90.81 72 ASP A O 1
ATOM 578 N N . THR A 1 73 ? 4.797 0.650 9.323 1.00 91.25 73 THR A N 1
ATOM 579 C CA . THR A 1 73 ? 4.643 -0.713 9.856 1.00 91.25 73 THR A CA 1
ATOM 580 C C . THR A 1 73 ? 4.191 -0.685 11.311 1.00 91.25 73 THR A C 1
ATOM 582 O O . THR A 1 73 ? 3.239 -1.366 11.669 1.00 91.25 73 THR A O 1
ATOM 585 N N . TYR A 1 74 ? 4.805 0.171 12.134 1.00 93.38 74 TYR A N 1
ATOM 586 C CA . TYR A 1 74 ? 4.375 0.357 13.517 1.00 93.38 74 TYR A CA 1
ATOM 587 C C . TYR A 1 74 ? 2.918 0.830 13.603 1.00 93.38 74 TYR A C 1
ATOM 589 O O . TYR A 1 74 ? 2.148 0.322 14.416 1.00 93.38 74 TYR A O 1
ATOM 597 N N . PHE A 1 75 ? 2.524 1.803 12.782 1.00 95.31 75 PHE A N 1
ATOM 598 C CA . PHE A 1 75 ? 1.161 2.326 12.766 1.00 95.31 75 PHE A CA 1
ATOM 599 C C . PHE A 1 75 ? 0.138 1.253 12.369 1.00 95.31 75 PHE A C 1
ATOM 601 O O . PHE A 1 75 ? -0.896 1.113 13.026 1.00 95.31 75 PHE A O 1
ATOM 608 N N . LEU A 1 76 ? 0.436 0.468 11.331 1.00 95.56 76 LEU A N 1
ATOM 609 C CA . LEU A 1 76 ? -0.425 -0.615 10.865 1.00 95.56 76 LEU A CA 1
ATOM 610 C C . LEU A 1 76 ? -0.549 -1.718 11.926 1.00 95.56 76 LEU A C 1
ATOM 612 O O . LEU A 1 76 ? -1.664 -2.044 12.332 1.00 95.56 76 LEU A O 1
ATOM 616 N N . ASP A 1 77 ? 0.566 -2.204 12.471 1.00 95.56 77 ASP A N 1
ATOM 617 C CA . ASP A 1 77 ? 0.558 -3.251 13.500 1.00 95.56 77 ASP A CA 1
ATOM 618 C C . ASP A 1 77 ? -0.264 -2.845 14.729 1.00 95.56 77 ASP A C 1
ATOM 620 O O . ASP A 1 77 ? -1.036 -3.640 15.266 1.00 95.56 77 ASP A O 1
ATOM 624 N N . ASN A 1 78 ? -0.128 -1.596 15.188 1.00 96.19 78 ASN A N 1
ATOM 625 C CA . ASN A 1 78 ? -0.919 -1.103 16.316 1.00 96.19 78 ASN A CA 1
ATOM 626 C C . ASN A 1 78 ? -2.392 -0.896 15.946 1.00 96.19 78 ASN A C 1
ATOM 628 O O . ASN A 1 78 ? -3.261 -1.133 16.777 1.00 96.19 78 ASN A O 1
ATOM 632 N N . SER A 1 79 ? -2.695 -0.536 14.699 1.00 97.00 79 SER A N 1
ATOM 633 C CA . SER A 1 79 ? -4.080 -0.447 14.228 1.00 97.00 79 SER A CA 1
ATOM 634 C C . SER A 1 79 ? -4.775 -1.809 14.237 1.00 97.00 79 SER A C 1
ATOM 636 O O . SER A 1 79 ? -5.913 -1.900 14.695 1.00 97.00 79 SER A O 1
ATOM 638 N N . LEU A 1 80 ? -4.086 -2.877 13.821 1.00 96.31 80 LEU A N 1
ATOM 639 C CA . LEU A 1 80 ? -4.612 -4.244 13.919 1.00 96.31 80 LEU A CA 1
ATOM 640 C C . LEU A 1 80 ? -4.850 -4.656 15.377 1.00 96.31 80 LEU A C 1
ATOM 642 O O . LEU A 1 80 ? -5.884 -5.246 15.683 1.00 96.31 80 LEU A O 1
ATOM 646 N N . LYS A 1 81 ? -3.924 -4.316 16.284 1.00 96.94 81 LYS A N 1
ATOM 647 C CA . LYS A 1 81 ? -4.049 -4.615 17.724 1.00 96.94 81 LYS A CA 1
ATOM 648 C C . LYS A 1 81 ? -5.232 -3.905 18.382 1.00 96.94 81 LYS A C 1
ATOM 650 O O . LYS A 1 81 ? -5.878 -4.493 19.239 1.00 96.94 81 LYS A O 1
ATOM 655 N N . GLU A 1 82 ? -5.551 -2.689 17.944 1.00 97.12 82 GLU A N 1
ATOM 656 C CA . GLU A 1 82 ? -6.751 -1.950 18.365 1.00 97.12 82 GLU A CA 1
ATOM 657 C C . GLU A 1 82 ? -8.046 -2.465 17.697 1.00 97.12 82 GLU A C 1
ATOM 659 O O . GLU A 1 82 ? -9.129 -1.926 17.927 1.00 97.12 82 GLU A O 1
ATOM 664 N N . GLY A 1 83 ? -7.963 -3.511 16.865 1.00 97.00 83 GLY A N 1
ATOM 665 C CA . GLY A 1 83 ? -9.109 -4.145 16.212 1.00 97.00 83 GLY A CA 1
ATOM 666 C C . GLY A 1 83 ? -9.568 -3.454 14.927 1.00 97.00 83 GLY A C 1
ATOM 667 O O . GLY A 1 83 ? -10.642 -3.771 14.406 1.00 97.00 83 GLY A O 1
ATOM 668 N N . PHE A 1 84 ? -8.788 -2.513 14.388 1.00 98.00 84 PHE A N 1
ATOM 669 C CA . PHE A 1 84 ? -9.102 -1.900 13.103 1.00 98.00 84 PHE A CA 1
ATOM 670 C C . PHE A 1 84 ? -8.798 -2.858 11.954 1.00 98.00 84 PHE A C 1
ATOM 672 O O . PHE A 1 84 ? -7.699 -3.391 11.831 1.00 98.00 84 PHE A O 1
ATOM 679 N N . LYS A 1 85 ? -9.776 -3.027 11.064 1.00 97.88 85 LYS A N 1
ATOM 680 C CA . LYS A 1 85 ? -9.624 -3.815 9.840 1.00 97.88 85 LYS A CA 1
ATOM 681 C C . LYS A 1 85 ? -8.968 -2.995 8.738 1.00 97.88 85 LYS A C 1
ATOM 683 O O . LYS A 1 85 ? -9.251 -1.796 8.606 1.00 97.88 85 LYS A O 1
ATOM 688 N N . MET A 1 86 ? -8.162 -3.665 7.919 1.00 97.50 86 MET A N 1
ATOM 689 C CA . MET A 1 86 ? -7.549 -3.082 6.731 1.00 97.50 86 MET A CA 1
ATOM 690 C C . MET A 1 86 ? -7.971 -3.821 5.471 1.00 97.50 86 MET A C 1
ATOM 692 O O . MET A 1 86 ? -8.186 -5.033 5.500 1.00 97.50 86 MET A O 1
ATOM 696 N N . TYR A 1 87 ? -8.055 -3.091 4.366 1.00 97.56 87 TYR A N 1
ATOM 697 C CA . TYR A 1 87 ? -8.433 -3.645 3.075 1.00 97.56 87 TYR A CA 1
ATOM 698 C C . TYR A 1 87 ? -7.460 -3.210 1.977 1.00 97.56 87 TYR A C 1
ATOM 700 O O . TYR A 1 87 ? -7.099 -2.034 1.880 1.00 97.56 87 TYR A O 1
ATOM 708 N N . ALA A 1 88 ? -7.043 -4.170 1.155 1.00 96.75 88 ALA A N 1
ATOM 709 C CA . ALA A 1 88 ? -6.256 -3.950 -0.046 1.00 96.75 88 ALA A CA 1
ATOM 710 C C . ALA A 1 88 ? -7.193 -3.756 -1.245 1.00 96.75 88 ALA A C 1
ATOM 712 O O . ALA A 1 88 ? -7.947 -4.662 -1.593 1.00 96.75 88 ALA A O 1
ATOM 713 N N . ALA A 1 89 ? -7.141 -2.588 -1.881 1.00 95.06 89 ALA A N 1
ATOM 714 C CA . ALA A 1 89 ? -7.788 -2.354 -3.171 1.00 95.06 89 ALA A CA 1
ATOM 715 C C . ALA A 1 89 ? -6.908 -2.871 -4.330 1.00 95.06 89 ALA A C 1
ATOM 717 O O . ALA A 1 89 ? -6.000 -3.676 -4.117 1.00 95.06 89 ALA A O 1
ATOM 718 N N . ASP A 1 90 ? -7.176 -2.411 -5.551 1.00 93.38 90 ASP A N 1
ATOM 719 C CA . ASP A 1 90 ? -6.364 -2.699 -6.735 1.00 93.38 90 ASP A CA 1
ATOM 720 C C . ASP A 1 90 ? -4.949 -2.080 -6.658 1.00 93.38 90 ASP A C 1
ATOM 722 O O . ASP A 1 90 ? -4.676 -1.176 -5.857 1.00 93.38 90 ASP A O 1
ATOM 726 N N . ARG A 1 91 ? -4.050 -2.520 -7.544 1.00 91.19 91 ARG A N 1
ATOM 727 C CA . ARG A 1 91 ? -2.674 -2.011 -7.685 1.00 91.19 91 ARG A CA 1
ATOM 728 C C . ARG A 1 91 ? -2.509 -0.746 -8.535 1.00 91.19 91 ARG A C 1
ATOM 730 O O . ARG A 1 91 ? -1.402 -0.207 -8.575 1.00 91.19 91 ARG A O 1
ATOM 737 N N . PHE A 1 92 ? -3.536 -0.301 -9.256 1.00 90.81 92 PHE A N 1
ATOM 738 C CA . PHE A 1 92 ? -3.424 0.751 -10.275 1.00 90.81 92 PHE A CA 1
ATOM 739 C C . PHE A 1 92 ? -3.262 2.142 -9.662 1.00 90.81 92 PHE A C 1
ATOM 741 O O . PHE A 1 92 ? -3.422 2.332 -8.456 1.00 90.81 92 PHE A O 1
ATOM 748 N N . ASN A 1 93 ? -2.939 3.139 -10.487 1.00 89.25 93 ASN A N 1
ATOM 749 C CA . ASN A 1 93 ? -2.859 4.548 -10.081 1.00 89.25 93 ASN A CA 1
ATOM 750 C C . ASN A 1 93 ? -1.812 4.840 -8.980 1.00 89.25 93 ASN A C 1
ATOM 752 O O . ASN A 1 93 ? -1.871 5.878 -8.319 1.00 89.25 93 ASN A O 1
ATOM 756 N N . TYR A 1 94 ? -0.850 3.935 -8.767 1.00 91.31 94 TYR A N 1
ATOM 757 C CA . TYR A 1 94 ? 0.257 4.100 -7.827 1.00 91.31 94 TYR A CA 1
ATOM 758 C C . TYR A 1 94 ? 1.491 3.312 -8.280 1.00 91.31 94 TYR A C 1
ATOM 760 O O . TYR A 1 94 ? 1.404 2.139 -8.642 1.00 91.31 94 TYR A O 1
ATOM 768 N N . VAL A 1 95 ? 2.659 3.948 -8.192 1.00 92.31 95 VAL A N 1
ATOM 769 C CA . VAL A 1 95 ? 3.958 3.319 -8.441 1.00 92.31 95 VAL A CA 1
ATOM 770 C C . VAL A 1 95 ? 4.962 3.760 -7.383 1.00 92.31 95 VAL A C 1
ATOM 772 O O . VAL A 1 95 ? 5.110 4.945 -7.085 1.00 92.31 95 VAL A O 1
ATOM 775 N N . CYS A 1 96 ? 5.677 2.796 -6.811 1.00 90.69 96 CYS A N 1
ATOM 776 C CA . CYS A 1 96 ? 6.793 3.064 -5.920 1.00 90.69 96 CYS A CA 1
ATOM 777 C C . CYS A 1 96 ? 8.081 3.138 -6.748 1.00 90.69 96 CYS A C 1
ATOM 779 O O . CYS A 1 96 ? 8.600 2.122 -7.216 1.00 90.69 96 CYS A O 1
ATOM 781 N N . VAL A 1 97 ? 8.587 4.358 -6.937 1.00 90.50 97 VAL A N 1
ATOM 782 C CA . VAL A 1 97 ? 9.818 4.611 -7.694 1.00 90.50 97 VAL A CA 1
ATOM 783 C C . VAL A 1 97 ? 11.041 4.376 -6.810 1.00 90.50 97 VAL A C 1
ATOM 785 O O . VAL A 1 97 ? 11.227 5.018 -5.772 1.00 90.50 97 VAL A O 1
ATOM 788 N N . ARG A 1 98 ? 11.899 3.457 -7.243 1.00 87.38 98 ARG A N 1
ATOM 789 C CA . ARG A 1 98 ? 13.232 3.210 -6.702 1.00 87.38 98 ARG A CA 1
ATOM 790 C C . ARG A 1 98 ? 14.231 3.995 -7.534 1.00 87.38 98 ARG A C 1
ATOM 792 O O . ARG A 1 98 ? 14.579 3.602 -8.647 1.00 87.38 98 ARG A O 1
ATOM 799 N N . ARG A 1 99 ? 14.648 5.136 -6.982 1.00 82.25 99 ARG A N 1
ATOM 800 C CA . ARG A 1 99 ? 15.601 6.021 -7.645 1.00 82.25 99 ARG A CA 1
ATOM 801 C C . ARG A 1 99 ? 16.979 5.395 -7.720 1.00 82.25 99 ARG A C 1
ATOM 803 O O . ARG A 1 99 ? 17.434 4.769 -6.762 1.00 82.25 99 ARG A O 1
ATOM 810 N N . SER A 1 100 ? 17.651 5.624 -8.839 1.00 69.75 100 SER A N 1
ATOM 811 C CA . SER A 1 100 ? 19.055 5.267 -8.984 1.00 69.75 100 SER A CA 1
ATOM 812 C C . SER A 1 100 ? 19.905 6.164 -8.070 1.00 69.75 100 SER A C 1
ATOM 814 O O . SER A 1 100 ? 19.761 7.385 -8.059 1.00 69.75 100 SER A O 1
ATOM 816 N N . SER A 1 101 ? 20.769 5.566 -7.245 1.00 63.31 101 SER A N 1
ATOM 817 C CA . SER A 1 101 ? 21.806 6.303 -6.514 1.00 63.31 101 SER A CA 1
ATOM 818 C C . SER A 1 101 ? 23.165 5.940 -7.116 1.00 63.31 101 SER A C 1
ATOM 820 O O . SER A 1 101 ? 23.489 4.750 -7.156 1.00 63.31 101 SER A O 1
ATOM 822 N N . PRO A 1 102 ? 23.965 6.917 -7.582 1.00 54.50 102 PRO A N 1
ATOM 823 C CA . PRO A 1 102 ? 25.276 6.651 -8.177 1.00 54.50 102 PRO A CA 1
ATOM 824 C C . PRO A 1 102 ? 26.292 6.023 -7.211 1.00 54.50 102 PRO A C 1
ATOM 826 O O . PRO A 1 102 ? 27.250 5.404 -7.663 1.00 54.50 102 PRO A O 1
ATOM 829 N N . GLU A 1 103 ? 26.101 6.163 -5.894 1.00 56.41 103 GLU A N 1
ATOM 830 C CA . GLU A 1 103 ? 27.190 5.987 -4.919 1.00 56.41 103 GLU A CA 1
ATOM 831 C C . GLU A 1 103 ? 27.100 4.726 -4.046 1.00 56.41 103 GLU A C 1
ATOM 833 O O . GLU A 1 103 ? 28.008 4.451 -3.265 1.00 56.41 103 GLU A O 1
ATOM 838 N N . LEU A 1 104 ? 26.033 3.922 -4.144 1.00 54.47 104 LEU A N 1
ATOM 839 C CA . LEU A 1 104 ? 25.787 2.850 -3.171 1.00 54.47 104 LEU A CA 1
ATOM 840 C C . LEU A 1 104 ? 25.509 1.491 -3.830 1.00 54.47 104 LEU A C 1
ATOM 842 O O . LEU A 1 104 ? 24.368 1.127 -4.112 1.00 54.47 104 LEU A O 1
ATOM 846 N N . HIS A 1 105 ? 26.561 0.677 -3.973 1.00 56.09 105 HIS A N 1
ATOM 847 C CA . HIS A 1 105 ? 26.484 -0.736 -4.387 1.00 56.09 105 HIS A CA 1
ATOM 848 C C . HIS A 1 105 ? 25.506 -1.575 -3.544 1.00 56.09 105 HIS A C 1
ATOM 850 O O . HIS A 1 105 ? 24.903 -2.524 -4.042 1.00 56.09 105 HIS A O 1
ATOM 856 N N . THR A 1 106 ? 25.297 -1.206 -2.279 1.00 50.97 106 THR A N 1
ATOM 857 C CA . THR A 1 106 ? 24.373 -1.882 -1.355 1.00 50.97 106 THR A CA 1
ATOM 858 C C . THR A 1 106 ? 22.904 -1.782 -1.763 1.00 50.97 106 THR A C 1
ATOM 860 O O . THR A 1 106 ? 22.101 -2.603 -1.320 1.00 50.97 106 THR A O 1
ATOM 863 N N . TRP A 1 107 ? 22.529 -0.814 -2.604 1.00 55.56 107 TRP A N 1
ATOM 864 C CA . TRP A 1 107 ? 21.159 -0.698 -3.107 1.00 55.56 107 TRP A CA 1
ATOM 865 C C . TRP A 1 107 ? 20.895 -1.615 -4.302 1.00 55.56 107 TRP A C 1
ATOM 867 O O . TRP A 1 107 ? 19.800 -2.154 -4.388 1.00 55.56 107 TRP A O 1
ATOM 877 N N . LYS A 1 108 ? 21.904 -1.911 -5.135 1.00 59.88 108 LYS A N 1
ATOM 878 C CA . LYS A 1 108 ? 21.763 -2.864 -6.252 1.00 59.88 108 LYS A CA 1
ATOM 879 C C . LYS A 1 108 ? 21.398 -4.269 -5.768 1.00 59.88 108 LYS A C 1
ATOM 881 O O . LYS A 1 108 ? 20.411 -4.825 -6.229 1.00 59.88 108 LYS A O 1
ATOM 886 N N . VAL A 1 109 ? 22.107 -4.784 -4.760 1.00 60.25 109 VAL A N 1
ATOM 887 C CA . VAL A 1 109 ? 21.799 -6.095 -4.149 1.00 60.25 109 VAL A CA 1
ATOM 888 C C . VAL A 1 109 ? 20.399 -6.094 -3.519 1.00 60.25 109 VAL A C 1
ATOM 890 O O . VAL A 1 109 ? 19.628 -7.035 -3.674 1.00 60.25 109 VAL A O 1
ATOM 893 N N . LYS A 1 110 ? 20.020 -4.992 -2.860 1.00 69.81 110 LYS A N 1
ATOM 894 C CA . LYS A 1 110 ? 18.684 -4.817 -2.269 1.00 69.81 110 LYS A CA 1
ATOM 895 C C . LYS A 1 110 ? 17.564 -4.712 -3.304 1.00 69.81 110 LYS A C 1
ATOM 897 O O . LYS A 1 110 ? 16.423 -5.043 -2.968 1.00 69.81 110 LYS A O 1
ATOM 902 N N . ASP A 1 111 ? 17.855 -4.202 -4.492 1.00 76.00 111 ASP A N 1
ATOM 903 C CA . ASP A 1 111 ? 16.911 -4.113 -5.599 1.00 76.00 111 ASP A CA 1
ATOM 904 C C . ASP A 1 111 ? 16.764 -5.472 -6.281 1.00 76.00 111 ASP A C 1
ATOM 906 O O . ASP A 1 111 ? 15.636 -5.897 -6.503 1.00 76.00 111 ASP A O 1
ATOM 910 N N . GLU A 1 112 ? 17.857 -6.208 -6.488 1.00 77.94 112 GLU A N 1
ATOM 911 C CA . GLU A 1 112 ? 17.841 -7.592 -6.983 1.00 77.94 112 GLU A CA 1
ATOM 912 C C . GLU A 1 112 ? 17.046 -8.523 -6.054 1.00 77.94 112 GLU A C 1
ATOM 914 O O . GLU A 1 112 ? 16.146 -9.231 -6.505 1.00 77.94 112 GLU A O 1
ATOM 919 N N . GLU A 1 113 ? 17.284 -8.465 -4.739 1.00 82.00 113 GLU A N 1
ATOM 920 C CA . GLU A 1 113 ? 16.515 -9.231 -3.746 1.00 82.00 113 GLU A CA 1
ATOM 921 C C . GLU A 1 113 ? 15.017 -8.890 -3.760 1.00 82.00 113 GLU A C 1
ATOM 923 O O . GLU A 1 113 ? 14.166 -9.748 -3.507 1.00 82.00 113 GLU A O 1
ATOM 928 N N . ARG A 1 114 ? 14.674 -7.623 -4.030 1.00 80.38 114 ARG A N 1
ATOM 929 C CA . ARG A 1 114 ? 13.278 -7.184 -4.161 1.00 80.38 114 ARG A CA 1
ATOM 930 C C . ARG A 1 114 ? 12.672 -7.688 -5.461 1.00 80.38 114 ARG A C 1
ATOM 932 O O . ARG A 1 114 ? 11.575 -8.238 -5.417 1.00 80.38 114 ARG A O 1
ATOM 939 N N . LEU A 1 115 ? 13.377 -7.519 -6.576 1.00 83.69 115 LEU A N 1
ATOM 940 C CA . LEU A 1 115 ? 12.982 -7.972 -7.909 1.00 83.69 115 LEU A CA 1
ATOM 941 C C . LEU A 1 115 ? 12.731 -9.478 -7.933 1.00 83.69 115 LEU A C 1
ATOM 943 O O . LEU A 1 115 ? 11.720 -9.900 -8.479 1.00 83.69 115 LEU A O 1
ATOM 947 N N . ALA A 1 116 ? 13.560 -10.271 -7.249 1.00 87.00 116 ALA A N 1
ATOM 948 C CA . ALA A 1 116 ? 13.384 -11.719 -7.130 1.00 87.00 116 ALA A CA 1
ATOM 949 C C . ALA A 1 116 ? 12.049 -12.137 -6.480 1.00 87.00 116 ALA A C 1
ATOM 951 O O . ALA A 1 116 ? 11.615 -13.276 -6.631 1.00 87.00 116 ALA A O 1
ATOM 952 N N . ARG A 1 117 ? 11.390 -11.229 -5.747 1.00 87.12 117 ARG A N 1
ATOM 953 C CA . ARG A 1 117 ? 10.078 -11.445 -5.110 1.00 87.12 117 ARG A CA 1
ATOM 954 C C . ARG A 1 117 ? 8.937 -10.729 -5.836 1.00 87.12 117 ARG A C 1
ATOM 956 O O . ARG A 1 117 ? 7.852 -10.592 -5.271 1.00 87.12 117 ARG A O 1
ATOM 963 N N . CYS A 1 118 ? 9.190 -10.211 -7.032 1.00 91.38 118 CYS A N 1
ATOM 964 C CA . CYS A 1 118 ? 8.222 -9.479 -7.835 1.00 91.38 118 CYS A CA 1
ATOM 965 C C . CYS A 1 118 ? 8.028 -10.174 -9.183 1.00 91.38 118 CYS A C 1
ATOM 967 O O . CYS A 1 118 ? 8.942 -10.809 -9.707 1.00 91.38 118 CYS A O 1
ATOM 969 N N . ARG A 1 119 ? 6.855 -9.990 -9.786 1.00 93.44 119 ARG A N 1
ATOM 970 C CA . ARG A 1 119 ? 6.657 -10.332 -11.193 1.00 93.44 119 ARG A CA 1
ATOM 971 C C . ARG A 1 119 ? 7.150 -9.175 -12.052 1.00 93.44 119 ARG A C 1
ATOM 973 O O . ARG A 1 119 ? 6.668 -8.053 -11.908 1.00 93.44 119 ARG A O 1
ATOM 980 N N . ILE A 1 120 ? 8.081 -9.437 -12.962 1.00 93.50 120 ILE A N 1
ATOM 981 C CA . ILE A 1 120 ? 8.533 -8.435 -13.932 1.00 93.50 120 ILE A CA 1
ATOM 982 C C . ILE A 1 120 ? 7.419 -8.212 -14.963 1.00 93.50 120 ILE A C 1
ATOM 984 O O . ILE A 1 120 ? 6.890 -9.164 -15.537 1.00 93.50 120 ILE A O 1
ATOM 988 N N . VAL A 1 121 ? 7.047 -6.950 -15.173 1.00 92.19 121 VAL A N 1
ATOM 989 C CA . VAL A 1 121 ? 6.114 -6.529 -16.230 1.00 92.19 121 VAL A CA 1
ATOM 990 C C . VAL A 1 121 ? 6.885 -6.307 -17.524 1.00 92.19 121 VAL A C 1
ATOM 992 O O . VAL A 1 121 ? 6.463 -6.774 -18.576 1.00 92.19 121 VAL A O 1
ATOM 995 N N . GLY A 1 122 ? 8.035 -5.637 -17.437 1.00 91.81 122 GLY A N 1
ATOM 996 C CA . GLY A 1 122 ? 8.917 -5.409 -18.572 1.00 91.81 122 GLY A CA 1
ATOM 997 C C . GLY A 1 122 ? 9.983 -4.357 -18.290 1.00 91.81 122 GLY A C 1
ATOM 998 O O . GLY A 1 122 ? 10.025 -3.764 -17.210 1.00 91.81 122 GLY A O 1
ATOM 999 N N . HIS A 1 123 ? 10.829 -4.126 -19.292 1.00 91.25 123 HIS A N 1
ATOM 1000 C CA . HIS A 1 123 ? 11.787 -3.027 -19.307 1.00 91.25 123 HIS A CA 1
ATOM 1001 C C . HIS A 1 123 ? 11.192 -1.863 -20.103 1.00 91.25 123 HIS A C 1
ATOM 1003 O O . HIS A 1 123 ? 10.956 -1.992 -21.303 1.00 91.25 123 HIS A O 1
ATOM 1009 N N . THR A 1 124 ? 10.907 -0.745 -19.445 1.00 90.44 124 THR A N 1
ATOM 1010 C CA . THR A 1 124 ? 10.296 0.436 -20.057 1.00 90.44 124 THR A CA 1
ATOM 1011 C C . THR A 1 124 ? 10.680 1.694 -19.295 1.00 90.44 124 THR A C 1
ATOM 1013 O O . THR A 1 124 ? 10.695 1.699 -18.072 1.00 90.44 124 THR A O 1
ATOM 1016 N N . LYS A 1 125 ? 10.921 2.789 -20.016 1.00 87.88 125 LYS A N 1
ATOM 1017 C CA . LYS A 1 125 ? 11.022 4.131 -19.418 1.00 87.88 125 LYS A CA 1
ATOM 1018 C C . LYS A 1 125 ? 9.654 4.765 -19.190 1.00 87.88 125 LYS A C 1
ATOM 1020 O O . LYS A 1 125 ? 9.503 5.633 -18.337 1.00 87.88 125 LYS A O 1
ATOM 1025 N N . ASP A 1 126 ? 8.664 4.324 -19.960 1.00 88.06 126 ASP A N 1
ATOM 1026 C CA . ASP A 1 126 ? 7.278 4.751 -19.849 1.00 88.06 126 ASP A CA 1
ATOM 1027 C C . ASP A 1 126 ? 6.497 3.731 -19.016 1.00 88.06 126 ASP A C 1
ATOM 1029 O O . ASP A 1 126 ? 5.808 2.846 -19.526 1.00 88.06 126 ASP A O 1
ATOM 1033 N N . TYR A 1 127 ? 6.671 3.815 -17.699 1.00 84.50 127 TYR A N 1
ATOM 1034 C CA . TYR A 1 127 ? 5.883 3.0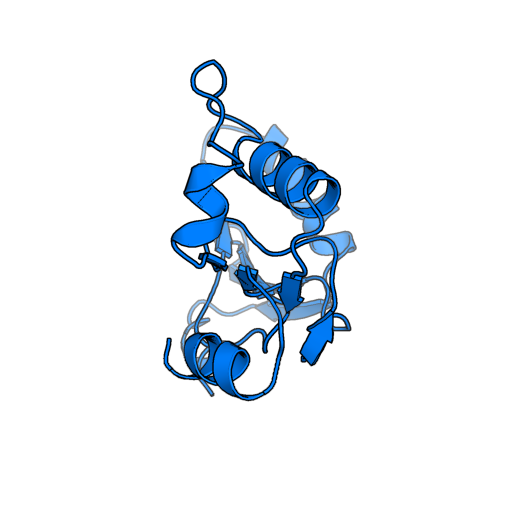26 -16.754 1.00 84.50 127 TYR A CA 1
ATOM 1035 C C . TYR A 1 127 ? 4.482 3.612 -16.541 1.00 84.50 127 TYR A C 1
ATOM 1037 O O . TYR A 1 127 ? 3.607 2.908 -16.046 1.00 84.50 127 TYR A O 1
ATOM 1045 N N . GLY A 1 128 ? 4.248 4.878 -16.906 1.00 83.56 128 GLY A N 1
ATOM 1046 C CA . GLY A 1 128 ? 2.977 5.565 -16.669 1.00 83.56 128 GLY A CA 1
ATOM 1047 C C . GLY A 1 128 ? 1.813 4.868 -17.365 1.00 83.56 128 GLY A C 1
ATOM 1048 O O . GLY A 1 128 ? 0.819 4.547 -16.718 1.00 83.56 128 GLY A O 1
ATOM 1049 N N . THR A 1 129 ? 1.995 4.525 -18.640 1.00 85.38 129 THR A N 1
ATOM 1050 C CA . THR A 1 129 ? 1.005 3.814 -19.469 1.00 85.38 129 THR A CA 1
ATOM 1051 C C . THR A 1 129 ? 0.624 2.427 -18.954 1.00 85.38 129 THR A C 1
ATOM 1053 O O . THR A 1 129 ? -0.449 1.931 -19.273 1.00 85.38 129 THR A O 1
ATOM 1056 N N . HIS A 1 130 ? 1.475 1.804 -18.140 1.00 80.19 130 HIS A N 1
ATOM 1057 C CA . HIS A 1 130 ? 1.235 0.476 -17.573 1.00 80.19 130 HIS A CA 1
ATOM 1058 C C . HIS A 1 130 ? 0.555 0.532 -16.195 1.00 80.19 130 HIS A C 1
ATOM 1060 O O . HIS A 1 130 ? 0.031 -0.474 -15.717 1.00 80.19 130 HIS A O 1
ATOM 1066 N N . VAL A 1 131 ? 0.609 1.688 -15.525 1.00 81.12 131 VAL A N 1
ATOM 1067 C CA . VAL A 1 131 ? 0.125 1.877 -14.146 1.00 81.12 131 VAL A CA 1
ATOM 1068 C C . VAL A 1 131 ? -1.295 2.449 -14.119 1.00 81.12 131 VAL A C 1
ATOM 1070 O O . VAL A 1 131 ? -2.025 2.227 -13.148 1.00 81.12 131 VAL A O 1
ATOM 1073 N N . THR A 1 132 ? -1.690 3.172 -15.166 1.00 79.12 132 THR A N 1
ATOM 1074 C CA . THR A 1 132 ? -3.048 3.692 -15.354 1.00 79.12 132 THR A CA 1
ATOM 1075 C C . THR A 1 132 ? -3.935 2.649 -16.027 1.00 79.12 132 THR A C 1
ATOM 1077 O O . THR A 1 132 ? -3.552 2.098 -17.058 1.00 79.12 132 THR A O 1
ATOM 1080 N N . CYS A 1 133 ? -5.096 2.387 -15.425 1.00 61.53 133 CYS A N 1
ATOM 1081 C CA . CYS A 1 133 ? -6.198 1.647 -16.043 1.00 61.53 133 CYS A CA 1
ATOM 1082 C C . CYS A 1 133 ? -6.939 2.533 -17.052 1.00 61.53 133 CYS A C 1
ATOM 1084 O O . CYS A 1 133 ? -7.043 3.752 -16.783 1.00 61.53 133 CYS A O 1
#

InterPro domains:
  IPR029044 Nucleotide-diphospho-sugar transferases [SSF53448] (1-108)

Foldseek 3Di:
DVQQVVCVVVDPAQKEFAPWAWEAEPVQQWIWIAPQVQAFDWDLDHDQVTMDGHPVLCVQFDFDPVDPPCSSVRRSNSSVVVVGIYGHHDHAPDYHYDDDDPPDPPVVVVVVVVVVRTGTPDRDPCCVVVRHD

Secondary structure (DSSP, 8-state):
-HHHHHHHHH---SEEE-SSEEEEETTTTEEEEESTT-SSEEES---GGGEEE-GGGTTT----SS-SSSHHHHHHHHHHHTT--EEE--STT-EEEE---TT-HHHHHHHHHHHTTSEEEEE-S--HHHH--

Organism: NCBI:txid412755

Radius of gyration: 15.95 Å; chains: 1; bounding box: 46×22×39 Å

pLDDT: mean 88.44, std 10.75, range [50.97, 98.0]

Sequence (133 aa):
LEDLMNAFEYTDAAIVGKCAHYLYFENGDILAVKFEDREHCYTDFVVGSAMIVKRKVFDKVKFPTDRTVGGDTYFLDNSLKEGFKMYAADRFNYVCVRRSSPELHTWKVKDEERLARCRIVGHTKDYGTHVTC